Protein AF-A0A015NE79-F1 (afdb_monomer_lite)

Structure (mmCIF, N/CA/C/O backbone):
data_AF-A0A015NE79-F1
#
_entry.id   AF-A0A015NE79-F1
#
loop_
_atom_site.group_PDB
_atom_site.id
_atom_site.type_symbol
_atom_site.label_atom_id
_atom_site.label_alt_id
_atom_site.label_comp_id
_atom_site.label_asym_id
_atom_site.label_entity_id
_atom_site.label_seq_id
_atom_site.pdbx_PDB_ins_code
_atom_site.Cartn_x
_atom_site.Cartn_y
_atom_site.Cartn_z
_atom_site.occupancy
_atom_site.B_iso_or_equiv
_atom_site.auth_seq_id
_atom_site.auth_comp_id
_atom_site.auth_asym_id
_atom_site.auth_atom_id
_atom_site.pdbx_PDB_model_num
ATOM 1 N N . MET A 1 1 ? -14.265 3.232 -9.835 1.00 89.44 1 MET A N 1
ATOM 2 C CA . MET A 1 1 ? -12.846 3.650 -9.781 1.00 89.44 1 MET A CA 1
ATOM 3 C C . MET A 1 1 ? -12.788 4.994 -9.067 1.00 89.44 1 MET A C 1
ATOM 5 O O . MET A 1 1 ? -13.602 5.842 -9.398 1.00 89.44 1 MET A O 1
ATOM 9 N N . LEU A 1 2 ? -11.927 5.153 -8.059 1.00 94.94 2 LEU A N 1
ATOM 10 C CA . LEU A 1 2 ? -11.783 6.391 -7.272 1.00 94.94 2 LEU A CA 1
ATOM 11 C C . LEU A 1 2 ? -10.673 7.304 -7.806 1.00 94.94 2 LEU A C 1
ATOM 13 O O . LEU A 1 2 ? -10.733 8.512 -7.623 1.00 94.94 2 LEU A O 1
ATOM 17 N N . GLY A 1 3 ? -9.669 6.736 -8.473 1.00 95.19 3 GLY A N 1
ATOM 18 C CA . GLY A 1 3 ? -8.586 7.500 -9.082 1.00 95.19 3 GLY A CA 1
ATOM 19 C C . GLY A 1 3 ? -7.569 6.594 -9.759 1.00 95.19 3 GLY A C 1
ATOM 20 O O . GLY A 1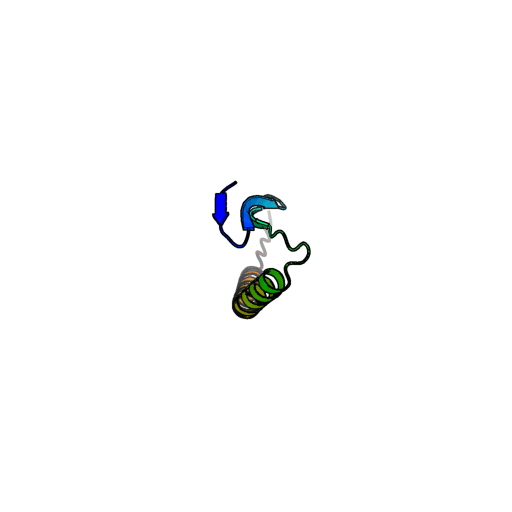 3 ? -7.560 5.383 -9.539 1.00 95.19 3 GLY A O 1
ATOM 21 N N . SER A 1 4 ? -6.711 7.176 -10.588 1.00 94.00 4 SER A N 1
ATOM 22 C CA . SER A 1 4 ? -5.601 6.476 -11.230 1.00 94.00 4 SER A CA 1
ATOM 23 C C . SER A 1 4 ? -4.368 7.367 -11.244 1.00 94.00 4 SER A C 1
ATOM 25 O O . SER A 1 4 ? -4.479 8.586 -11.363 1.00 94.00 4 SER A O 1
ATOM 27 N N . GLY A 1 5 ? -3.195 6.763 -11.103 1.00 89.44 5 GLY A N 1
ATOM 28 C CA . GLY A 1 5 ? -1.913 7.451 -11.116 1.00 89.44 5 GLY A CA 1
ATOM 29 C C . GLY A 1 5 ? -0.817 6.579 -11.712 1.00 89.44 5 GLY A C 1
ATOM 30 O O . GLY A 1 5 ? -1.045 5.448 -12.132 1.00 89.44 5 GLY A O 1
ATOM 31 N N . ARG A 1 6 ? 0.412 7.103 -11.713 1.00 86.50 6 ARG A N 1
ATOM 32 C CA . ARG A 1 6 ? 1.580 6.447 -12.335 1.00 86.50 6 ARG A CA 1
ATOM 33 C C . ARG A 1 6 ? 1.851 5.030 -11.814 1.00 86.50 6 ARG A C 1
ATOM 35 O O . ARG A 1 6 ? 2.327 4.184 -12.563 1.00 86.50 6 ARG A O 1
ATOM 42 N N . ILE A 1 7 ? 1.563 4.792 -10.536 1.00 86.44 7 ILE A N 1
ATOM 43 C CA . ILE A 1 7 ? 1.829 3.516 -9.862 1.00 86.44 7 ILE A CA 1
ATOM 44 C C . ILE A 1 7 ? 0.652 2.548 -9.997 1.00 86.44 7 ILE A C 1
ATOM 46 O O . ILE A 1 7 ? 0.851 1.342 -9.959 1.00 86.44 7 ILE A O 1
ATOM 50 N N . GLY A 1 8 ? -0.573 3.030 -10.188 1.00 90.75 8 GLY A N 1
ATOM 51 C CA . GLY A 1 8 ? -1.732 2.150 -10.247 1.00 90.75 8 GLY A CA 1
ATOM 52 C C . GLY A 1 8 ? -3.051 2.877 -10.068 1.00 90.75 8 GLY A C 1
ATOM 53 O O . GLY A 1 8 ? -3.113 4.109 -10.072 1.00 90.75 8 GLY A O 1
ATOM 54 N N . SER A 1 9 ? -4.107 2.096 -9.887 1.00 95.25 9 SER A N 1
ATOM 55 C CA . SER A 1 9 ? -5.476 2.592 -9.783 1.00 95.25 9 SER A CA 1
ATOM 56 C C . SER A 1 9 ? -6.080 2.272 -8.424 1.00 95.25 9 SER A C 1
ATOM 58 O O . SER A 1 9 ? -5.779 1.253 -7.803 1.00 95.25 9 SER A O 1
ATOM 60 N N . ILE A 1 10 ? -6.937 3.172 -7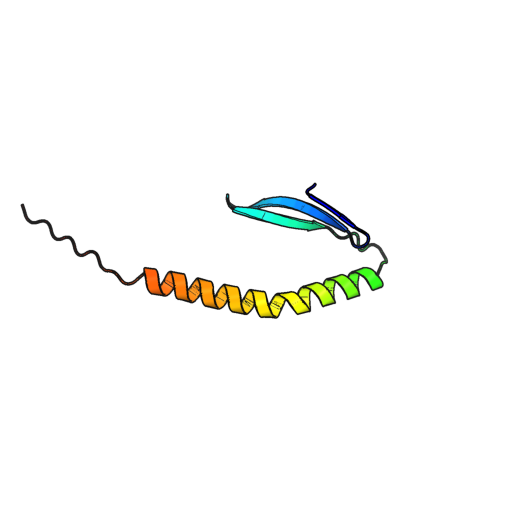.961 1.00 96.19 10 ILE A N 1
ATOM 61 C CA . ILE A 1 10 ? -7.621 3.103 -6.680 1.00 96.19 10 ILE A CA 1
ATOM 62 C C . ILE A 1 10 ? -9.097 2.811 -6.923 1.00 96.19 10 ILE A C 1
ATOM 64 O O . ILE A 1 10 ? -9.762 3.457 -7.738 1.00 96.19 10 ILE A O 1
ATOM 68 N N . PHE A 1 11 ? -9.631 1.858 -6.176 1.00 96.38 11 PHE A N 1
ATOM 69 C CA . PHE A 1 11 ? -11.007 1.401 -6.259 1.00 96.38 11 PHE A CA 1
ATOM 70 C C . PHE A 1 11 ? -11.673 1.519 -4.897 1.00 96.38 11 PHE A C 1
ATOM 72 O O . PHE A 1 11 ? -11.060 1.261 -3.868 1.00 96.38 11 PHE A O 1
ATOM 79 N N . LYS A 1 12 ? -12.951 1.889 -4.897 1.00 96.62 12 LYS A N 1
ATOM 80 C CA . LYS A 1 12 ? -13.808 1.707 -3.730 1.00 96.62 12 LYS A CA 1
ATOM 81 C C . LYS A 1 12 ? -14.193 0.236 -3.695 1.00 96.62 12 LYS A C 1
ATOM 83 O O . LYS A 1 12 ? -14.628 -0.281 -4.724 1.00 96.62 12 LYS A O 1
ATOM 88 N N . ILE A 1 13 ? -14.047 -0.408 -2.548 1.00 96.62 13 ILE A N 1
ATOM 89 C CA . ILE A 1 13 ? -14.473 -1.793 -2.345 1.00 96.62 13 ILE A CA 1
ATOM 90 C C . ILE A 1 13 ? -15.345 -1.893 -1.099 1.00 96.62 13 ILE A C 1
ATOM 92 O O . ILE A 1 13 ? -15.276 -1.045 -0.210 1.00 96.62 13 ILE A O 1
ATOM 96 N N . ILE A 1 14 ? -16.170 -2.931 -1.044 1.00 95.31 14 ILE A N 1
ATOM 97 C CA . ILE A 1 14 ? -16.918 -3.303 0.153 1.00 95.31 14 ILE A CA 1
ATOM 98 C C . ILE A 1 14 ? -16.440 -4.699 0.536 1.00 95.31 14 ILE A C 1
ATOM 100 O O . ILE A 1 14 ? -16.532 -5.617 -0.278 1.00 95.31 14 ILE A O 1
ATOM 104 N N . LEU A 1 15 ? -15.916 -4.844 1.749 1.00 90.75 15 LEU A N 1
ATOM 105 C CA . LEU A 1 15 ? -15.500 -6.121 2.320 1.00 90.75 15 LEU A CA 1
ATOM 106 C C . LEU A 1 15 ? -16.213 -6.287 3.659 1.00 90.75 15 LEU A C 1
ATOM 108 O O . LEU A 1 15 ? -16.111 -5.411 4.511 1.00 90.75 15 LEU A O 1
ATOM 112 N N . ASP A 1 16 ? -16.967 -7.373 3.812 1.00 90.06 16 ASP A N 1
ATOM 113 C CA . ASP A 1 16 ? -17.757 -7.665 5.016 1.00 90.06 16 ASP A CA 1
ATOM 114 C C . ASP A 1 16 ? -18.558 -6.452 5.538 1.00 90.06 16 ASP A C 1
ATOM 116 O O . ASP A 1 16 ? -18.407 -5.988 6.665 1.00 90.06 16 ASP A O 1
ATOM 120 N N . ARG A 1 17 ? -19.366 -5.854 4.649 1.00 91.00 17 ARG A N 1
ATOM 121 C CA . ARG A 1 17 ? -20.194 -4.653 4.908 1.00 91.00 17 ARG A CA 1
ATOM 122 C C . ARG A 1 17 ? -19.415 -3.381 5.274 1.00 91.00 17 ARG A C 1
ATOM 124 O O . ARG A 1 17 ? -20.026 -2.321 5.405 1.00 91.00 17 ARG A O 1
ATOM 131 N N . LYS A 1 18 ? -18.086 -3.432 5.366 1.00 92.06 18 LYS A N 1
ATOM 132 C CA . LYS A 1 18 ? -17.225 -2.265 5.568 1.00 92.06 18 LYS A CA 1
ATOM 133 C C . LYS A 1 18 ? -16.784 -1.714 4.218 1.00 92.06 18 LYS A C 1
ATOM 135 O O . LYS A 1 18 ? -16.321 -2.438 3.339 1.00 92.06 18 LYS A O 1
ATOM 140 N N . THR A 1 19 ? -16.947 -0.407 4.045 1.00 94.50 19 THR A N 1
ATOM 141 C CA . THR A 1 19 ? -16.449 0.292 2.859 1.00 94.50 19 THR A CA 1
ATOM 142 C C . THR A 1 19 ? -14.972 0.602 3.049 1.00 94.50 19 THR A C 1
ATOM 144 O O . THR A 1 19 ? -14.584 1.172 4.065 1.00 94.50 19 THR A O 1
ATOM 147 N N . GLY A 1 20 ? -14.165 0.262 2.053 1.00 92.75 20 GLY A N 1
ATOM 148 C CA . GLY A 1 20 ? -12.737 0.530 2.041 1.00 92.75 20 GLY A CA 1
ATOM 149 C C . GLY A 1 20 ? -12.234 0.945 0.667 1.00 92.75 20 GLY A C 1
ATOM 150 O O . GLY A 1 20 ? -12.989 1.103 -0.300 1.00 92.75 20 GLY A O 1
ATOM 151 N N . THR A 1 21 ? -10.920 1.098 0.597 1.00 94.06 21 THR A N 1
ATOM 152 C CA . THR A 1 21 ? -10.204 1.513 -0.603 1.00 94.06 21 THR A CA 1
ATOM 153 C C . THR A 1 21 ? -9.190 0.436 -0.971 1.00 94.06 21 THR A C 1
ATOM 155 O O . THR A 1 21 ? -8.427 -0.013 -0.122 1.00 94.06 21 THR A O 1
ATOM 158 N N . PHE A 1 22 ? -9.173 0.024 -2.236 1.00 93.44 22 PHE A N 1
ATOM 159 C CA . PHE A 1 22 ? -8.273 -0.989 -2.780 1.00 93.44 22 PHE A CA 1
ATOM 160 C C . PHE A 1 22 ? -7.360 -0.375 -3.838 1.00 93.44 22 PHE A C 1
ATOM 162 O O . PHE A 1 22 ? -7.840 0.237 -4.794 1.00 93.44 22 PHE A O 1
ATOM 169 N N . LYS A 1 23 ? -6.047 -0.546 -3.682 1.00 93.00 23 LYS A N 1
ATOM 170 C CA . LYS A 1 23 ? -5.039 -0.098 -4.647 1.00 93.00 23 LYS A CA 1
ATOM 171 C C . LYS A 1 23 ? -4.568 -1.285 -5.480 1.00 93.00 23 LYS A C 1
ATOM 173 O O . LYS A 1 23 ? -4.047 -2.250 -4.932 1.00 93.00 23 LYS A O 1
ATOM 178 N N . MET A 1 24 ? -4.711 -1.188 -6.798 1.00 93.25 24 MET A N 1
ATOM 179 C CA . MET A 1 24 ? -4.228 -2.183 -7.754 1.00 93.25 24 MET A CA 1
ATOM 180 C C . MET A 1 24 ? -3.017 -1.632 -8.509 1.00 93.25 24 MET A C 1
ATOM 182 O O . MET A 1 24 ? -3.079 -0.536 -9.067 1.00 93.25 24 MET A O 1
ATOM 186 N N . VAL A 1 25 ? -1.925 -2.396 -8.537 1.00 92.31 25 VAL A N 1
ATOM 187 C CA . VAL A 1 25 ? -0.647 -2.016 -9.158 1.00 92.31 25 VAL A CA 1
ATOM 188 C C . VAL A 1 25 ? -0.246 -3.090 -10.166 1.00 92.31 25 VAL A C 1
ATOM 190 O O . VAL A 1 25 ? -0.197 -4.270 -9.82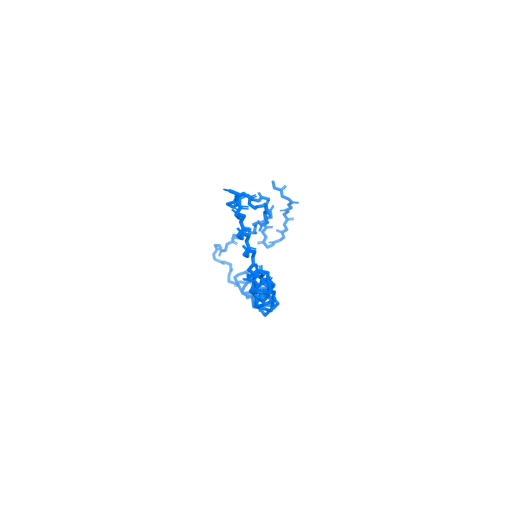8 1.00 92.31 25 VAL A O 1
ATOM 193 N N . ALA A 1 26 ? 0.051 -2.689 -11.403 1.00 91.44 26 ALA A N 1
ATOM 194 C CA . ALA A 1 26 ? 0.565 -3.592 -12.430 1.00 91.44 26 ALA A CA 1
ATOM 195 C C . ALA A 1 26 ? 2.093 -3.704 -12.311 1.00 91.44 26 ALA A C 1
ATOM 197 O O . ALA A 1 26 ? 2.806 -2.721 -12.518 1.00 91.44 26 ALA A O 1
ATOM 198 N N . LEU A 1 27 ? 2.580 -4.902 -11.977 1.00 91.81 27 LEU A N 1
ATOM 199 C CA . LEU A 1 27 ? 3.988 -5.160 -11.637 1.00 91.81 27 LEU A CA 1
ATOM 200 C C . LEU A 1 27 ? 4.774 -5.927 -12.714 1.00 91.81 27 LEU A C 1
ATOM 202 O O . LEU A 1 27 ? 5.925 -6.290 -12.485 1.00 91.81 27 LEU A O 1
ATOM 206 N N . TYR A 1 28 ? 4.177 -6.221 -13.873 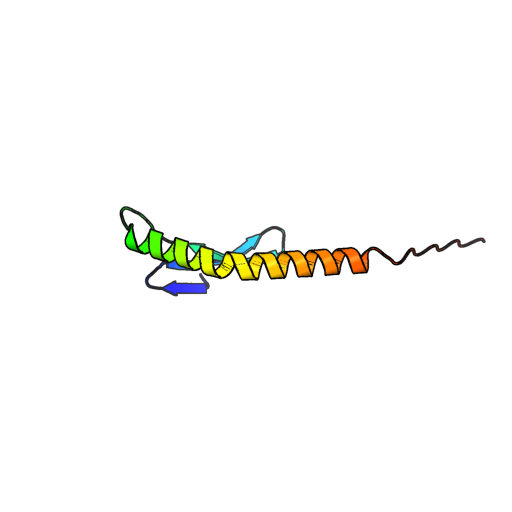1.00 89.44 28 TYR A N 1
ATOM 207 C CA . TYR A 1 28 ? 4.814 -7.072 -14.883 1.00 89.44 28 TYR A CA 1
ATOM 208 C C . TYR A 1 28 ? 6.167 -6.503 -15.335 1.00 89.44 28 TYR A C 1
ATOM 210 O O . TYR A 1 28 ? 6.217 -5.452 -15.970 1.00 89.44 28 TYR A O 1
ATOM 218 N N . LYS A 1 29 ? 7.250 -7.225 -15.004 1.00 86.88 29 LYS A N 1
ATOM 219 C CA . LYS A 1 29 ? 8.650 -6.865 -15.295 1.00 86.88 29 LYS A CA 1
ATOM 220 C C . LYS A 1 29 ? 9.058 -5.454 -14.828 1.00 86.88 29 LYS A C 1
ATOM 222 O O . LYS A 1 29 ? 9.987 -4.876 -15.382 1.00 86.88 29 LYS A O 1
ATOM 227 N N . ASP A 1 30 ? 8.391 -4.902 -13.812 1.00 89.88 30 ASP A N 1
ATOM 228 C CA . ASP A 1 30 ? 8.646 -3.546 -13.309 1.00 89.88 30 ASP A CA 1
ATOM 229 C C . ASP A 1 30 ? 9.124 -3.586 -11.848 1.00 89.88 30 ASP A C 1
ATOM 231 O O . ASP A 1 30 ? 8.375 -3.349 -10.895 1.00 89.88 30 ASP A O 1
ATOM 235 N N . GLU A 1 31 ? 10.405 -3.922 -11.669 1.00 91.25 31 GLU A N 1
ATOM 236 C CA . GLU A 1 31 ? 11.051 -4.013 -10.350 1.00 91.25 31 GLU A CA 1
ATOM 237 C C . GLU A 1 31 ? 11.071 -2.673 -9.609 1.00 91.25 31 GLU A C 1
ATOM 239 O O . GLU A 1 31 ? 11.011 -2.634 -8.377 1.00 91.25 31 GLU A O 1
ATOM 244 N N . LYS A 1 32 ? 11.111 -1.558 -10.350 1.00 90.88 32 LYS A N 1
ATOM 245 C CA . LYS A 1 32 ? 11.063 -0.216 -9.771 1.00 90.88 32 LYS A CA 1
ATOM 246 C C . LYS A 1 32 ? 9.726 0.009 -9.069 1.00 90.88 32 LYS A C 1
ATOM 248 O O . LYS A 1 32 ? 9.725 0.385 -7.896 1.00 90.88 32 LYS A O 1
ATOM 253 N N . LYS A 1 33 ? 8.605 -0.286 -9.739 1.00 90.12 33 LYS A N 1
ATOM 254 C CA . LYS A 1 33 ? 7.273 -0.196 -9.119 1.00 90.12 33 LYS A CA 1
ATOM 255 C C . LYS A 1 33 ? 7.107 -1.158 -7.952 1.00 90.12 33 LYS A C 1
ATOM 257 O O . LYS A 1 33 ? 6.492 -0.785 -6.955 1.00 90.12 33 LYS A O 1
ATOM 262 N N . LEU A 1 34 ? 7.668 -2.366 -8.038 1.00 91.38 34 LEU A N 1
ATOM 263 C CA . LEU A 1 34 ? 7.650 -3.307 -6.916 1.00 91.38 34 LEU A CA 1
ATOM 264 C C . LEU A 1 34 ? 8.375 -2.723 -5.696 1.00 91.38 34 LEU A C 1
ATOM 266 O O . LEU A 1 34 ? 7.840 -2.754 -4.588 1.00 91.38 34 LEU A O 1
ATOM 270 N N . LYS A 1 35 ? 9.562 -2.141 -5.890 1.00 93.00 35 LYS A N 1
ATOM 271 C CA . LYS A 1 35 ? 10.330 -1.513 -4.808 1.00 93.00 35 LYS A CA 1
ATOM 272 C C . LYS A 1 35 ? 9.595 -0.317 -4.199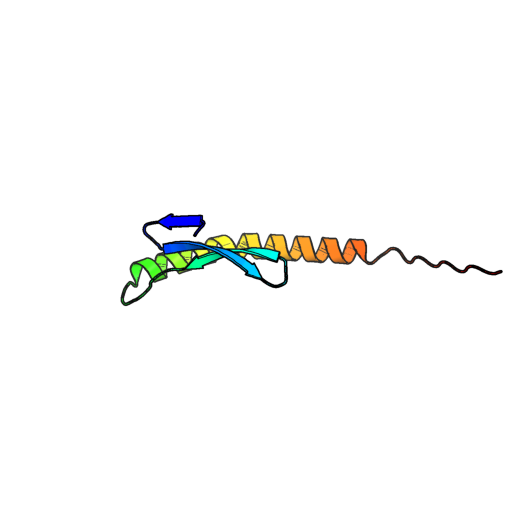 1.00 93.00 35 LYS A C 1
ATOM 274 O O . LYS A 1 35 ? 9.566 -0.190 -2.977 1.00 93.00 35 LYS A O 1
ATOM 279 N N . GLU A 1 36 ? 8.990 0.529 -5.028 1.00 91.06 36 GLU A N 1
ATOM 280 C CA . GLU A 1 36 ? 8.183 1.670 -4.576 1.00 91.06 36 GLU A CA 1
ATOM 281 C C . GLU A 1 36 ? 6.962 1.207 -3.762 1.00 91.06 36 GLU A C 1
ATOM 283 O O . GLU A 1 36 ? 6.743 1.715 -2.662 1.00 91.06 36 GLU A O 1
ATOM 288 N N . LEU A 1 37 ? 6.236 0.185 -4.233 1.00 90.56 37 LEU A N 1
ATOM 289 C CA . LEU A 1 37 ? 5.093 -0.399 -3.522 1.00 90.56 37 LEU A CA 1
ATOM 290 C C . LEU A 1 37 ? 5.501 -1.007 -2.171 1.00 90.56 37 LEU A C 1
ATOM 292 O O . LEU A 1 37 ? 4.835 -0.784 -1.162 1.00 90.56 37 LEU A O 1
ATOM 296 N N . LEU A 1 38 ? 6.607 -1.753 -2.125 1.00 91.25 38 LEU A N 1
ATOM 297 C CA . LEU A 1 38 ? 7.108 -2.333 -0.876 1.00 91.25 38 LEU A CA 1
ATOM 298 C C . LEU A 1 38 ? 7.546 -1.255 0.119 1.00 91.25 38 LEU A C 1
ATOM 300 O O . LEU A 1 38 ? 7.346 -1.415 1.323 1.00 91.25 38 LEU A O 1
ATOM 304 N N . ASN A 1 39 ? 8.134 -0.159 -0.362 1.00 92.44 39 ASN A N 1
ATOM 305 C CA . ASN A 1 39 ? 8.518 0.959 0.493 1.00 92.44 39 ASN A CA 1
ATOM 306 C C . ASN A 1 39 ? 7.290 1.669 1.080 1.00 92.44 39 ASN A C 1
ATOM 308 O O . ASN A 1 39 ? 7.264 1.973 2.269 1.00 92.44 39 ASN A O 1
ATOM 312 N N . GLU A 1 40 ? 6.253 1.868 0.267 1.00 90.38 40 GLU A N 1
ATOM 313 C CA . GLU A 1 40 ? 4.969 2.411 0.711 1.00 90.38 40 GLU A CA 1
ATOM 314 C C . GLU A 1 40 ? 4.326 1.524 1.792 1.00 90.38 40 GLU A C 1
ATOM 316 O O . GLU A 1 40 ? 3.959 2.018 2.857 1.00 90.38 40 GLU A O 1
ATOM 321 N N . ILE A 1 41 ? 4.278 0.203 1.583 1.00 89.50 41 ILE A N 1
ATOM 322 C CA . ILE A 1 41 ? 3.761 -0.748 2.582 1.00 89.50 41 ILE A CA 1
ATOM 323 C C . ILE A 1 41 ? 4.562 -0.670 3.888 1.00 89.50 41 ILE A C 1
ATOM 325 O O . ILE A 1 41 ? 3.970 -0.628 4.966 1.00 89.50 41 ILE A O 1
ATOM 329 N N . LYS A 1 42 ? 5.898 -0.610 3.817 1.00 91.56 42 LYS A N 1
ATOM 330 C CA . LYS A 1 42 ? 6.757 -0.488 5.008 1.00 91.56 42 LYS A CA 1
ATOM 331 C C . LYS A 1 42 ? 6.440 0.757 5.834 1.00 91.56 42 LYS A C 1
ATOM 333 O O . LYS A 1 42 ? 6.408 0.659 7.057 1.00 91.56 42 LYS A O 1
ATOM 338 N N . ILE A 1 43 ? 6.185 1.891 5.179 1.00 92.31 43 ILE A N 1
ATOM 339 C CA . ILE A 1 43 ? 5.810 3.140 5.856 1.00 92.31 43 ILE A CA 1
ATOM 340 C C . ILE A 1 43 ? 4.479 2.974 6.597 1.00 92.31 43 ILE A C 1
ATOM 342 O O . ILE A 1 43 ? 4.358 3.426 7.731 1.00 92.31 43 ILE A O 1
ATOM 346 N N . TYR A 1 44 ? 3.497 2.298 5.993 1.00 86.25 44 TYR A N 1
ATOM 347 C CA . TYR A 1 44 ? 2.174 2.133 6.601 1.00 86.25 44 TYR A CA 1
ATOM 348 C C . TYR A 1 44 ? 2.101 1.046 7.678 1.00 86.25 44 TYR A C 1
ATOM 350 O O . TYR A 1 44 ? 1.261 1.154 8.567 1.00 86.25 44 TYR A O 1
ATOM 358 N N . ILE A 1 45 ? 2.965 0.025 7.650 1.00 86.62 45 ILE A N 1
ATOM 359 C CA . ILE A 1 45 ? 2.925 -1.078 8.627 1.00 86.62 45 ILE A CA 1
ATOM 360 C C . ILE A 1 45 ? 3.033 -0.579 10.075 1.00 86.62 45 ILE A C 1
ATOM 362 O O . ILE A 1 45 ? 2.317 -1.090 10.930 1.00 86.62 45 ILE A O 1
ATOM 366 N N . GLY A 1 46 ? 3.900 0.397 10.357 1.00 86.00 46 GLY A N 1
ATOM 367 C CA . GLY A 1 46 ? 4.053 0.955 11.708 1.00 86.00 46 GLY A CA 1
ATOM 368 C C . GLY A 1 46 ? 2.752 1.586 12.224 1.00 86.00 46 GLY A C 1
ATOM 369 O O . GLY A 1 46 ? 2.161 1.057 13.164 1.00 86.00 46 GLY A O 1
ATOM 370 N N . PRO A 1 47 ? 2.239 2.638 11.558 1.00 84.50 47 PRO A N 1
ATOM 371 C CA . PRO A 1 47 ? 0.971 3.268 11.920 1.00 84.50 47 PRO A CA 1
ATOM 372 C C . PRO A 1 47 ? -0.216 2.298 11.962 1.00 84.50 47 PRO A C 1
ATOM 374 O O . PRO A 1 47 ? -1.081 2.421 12.824 1.00 84.50 47 PRO A O 1
ATOM 377 N N . LEU A 1 48 ? -0.271 1.315 11.055 1.00 81.56 48 LEU A N 1
ATOM 378 C CA . LEU A 1 48 ? -1.341 0.315 11.051 1.00 81.56 48 LEU A CA 1
ATOM 379 C C . LEU A 1 48 ? -1.309 -0.572 12.300 1.00 81.56 48 LEU A C 1
ATOM 381 O O . LEU A 1 48 ? -2.371 -0.853 12.852 1.00 81.56 48 LEU A O 1
ATOM 385 N N . LYS A 1 49 ? -0.119 -0.970 12.771 1.00 81.56 49 LYS A N 1
ATOM 386 C CA . LYS A 1 49 ? 0.028 -1.711 14.032 1.00 81.56 49 LYS A CA 1
ATOM 387 C C . LYS A 1 49 ? -0.427 -0.879 15.226 1.00 81.56 49 LYS A C 1
ATOM 389 O O . LYS A 1 49 ? -1.224 -1.363 16.020 1.00 81.56 49 LYS A O 1
ATOM 394 N N . GLU A 1 50 ? -0.017 0.386 15.298 1.00 83.12 50 GLU A N 1
ATOM 395 C CA . GLU A 1 50 ? -0.445 1.286 16.377 1.00 83.12 50 GLU A CA 1
ATOM 396 C C . GLU A 1 50 ? -1.968 1.484 16.402 1.00 83.12 50 GLU A C 1
ATOM 398 O O . GLU A 1 50 ? -2.586 1.495 17.465 1.00 83.12 50 GLU A O 1
ATOM 403 N N . ILE A 1 51 ? -2.597 1.634 15.232 1.00 79.94 51 ILE A N 1
ATOM 404 C CA . ILE A 1 51 ? -4.056 1.753 15.121 1.00 79.94 51 ILE A CA 1
ATOM 405 C C . ILE A 1 51 ? -4.736 0.447 15.539 1.00 79.94 51 ILE A C 1
ATOM 407 O O . ILE A 1 51 ? -5.761 0.485 16.218 1.00 79.94 51 ILE A O 1
ATOM 411 N N . GLN A 1 52 ? -4.190 -0.706 15.149 1.00 75.25 52 GLN A N 1
ATOM 412 C CA . GLN A 1 52 ? -4.736 -2.004 15.533 1.00 75.25 52 GLN A CA 1
ATOM 413 C C . GLN A 1 52 ? -4.681 -2.202 17.053 1.00 75.25 52 GLN A C 1
ATOM 415 O O . GLN A 1 52 ? -5.701 -2.537 17.645 1.00 75.25 52 GLN A O 1
ATOM 420 N N . GLU A 1 53 ? -3.549 -1.918 17.694 1.00 74.69 53 GLU A N 1
ATOM 421 C CA . GLU A 1 53 ? -3.389 -2.011 19.154 1.00 74.69 53 GLU A CA 1
ATOM 422 C C . GLU A 1 53 ? -4.319 -1.034 19.903 1.00 74.69 53 GLU A C 1
ATOM 424 O O . GLU A 1 53 ? -4.942 -1.387 20.910 1.00 74.69 53 GLU A O 1
ATOM 429 N N . LYS A 1 54 ? -4.511 0.179 19.370 1.00 68.94 54 LYS A N 1
ATOM 430 C CA . LYS A 1 54 ? -5.488 1.143 19.908 1.00 68.94 54 LYS A CA 1
ATOM 431 C C . LYS A 1 54 ? -6.938 0.680 19.752 1.00 68.94 54 LYS A C 1
ATOM 433 O O . LYS A 1 54 ? -7.738 0.893 20.653 1.00 68.94 54 LYS A O 1
ATOM 438 N N . ASN A 1 55 ? -7.291 0.040 18.641 1.00 59.19 55 ASN A N 1
ATOM 439 C CA . ASN A 1 55 ? -8.643 -0.493 18.455 1.00 59.19 55 ASN A CA 1
ATOM 440 C C . ASN A 1 55 ? -8.907 -1.726 19.335 1.00 59.19 55 ASN A C 1
ATOM 442 O O . ASN A 1 55 ? -10.008 -1.850 19.860 1.00 59.19 55 ASN A O 1
ATOM 446 N N . VAL A 1 56 ? -7.903 -2.586 19.559 1.00 55.84 56 VAL A N 1
ATOM 447 C CA . VAL A 1 56 ? -8.012 -3.739 20.477 1.00 55.84 56 VAL A CA 1
ATOM 448 C C . VAL A 1 56 ? -8.255 -3.268 21.912 1.00 55.84 56 VAL A C 1
ATOM 450 O O . VAL A 1 56 ? -9.185 -3.733 22.564 1.00 55.84 56 VAL A O 1
ATOM 453 N N . SER A 1 57 ? -7.504 -2.267 22.378 1.00 48.12 57 SER A N 1
ATOM 454 C CA . SER A 1 57 ? -7.735 -1.683 23.708 1.00 48.12 57 SER A CA 1
ATOM 455 C C . SER A 1 57 ? -9.086 -0.959 23.832 1.00 48.12 57 SER A C 1
ATOM 457 O O . SER A 1 57 ? -9.654 -0.916 24.921 1.00 48.12 57 SER A O 1
ATOM 459 N N . PHE A 1 58 ? -9.654 -0.418 22.750 1.00 48.69 58 PHE A N 1
ATOM 460 C CA . PHE A 1 58 ? -10.994 0.188 22.771 1.00 48.69 58 PHE A CA 1
ATOM 461 C C . PHE A 1 58 ? -12.125 -0.856 22.838 1.00 48.69 58 PHE A C 1
ATOM 463 O O . PHE A 1 58 ? -13.163 -0.599 23.450 1.00 48.69 58 PHE A O 1
ATOM 470 N N . GLU A 1 59 ? -11.933 -2.038 22.243 1.00 49.94 59 GLU A N 1
ATOM 471 C CA . GLU A 1 59 ? -12.865 -3.168 22.378 1.00 49.94 59 GLU A CA 1
ATOM 472 C C . GLU A 1 59 ? -12.781 -3.813 23.771 1.00 49.94 59 GLU A C 1
ATOM 474 O O . GLU A 1 59 ? -13.822 -4.066 24.379 1.00 49.94 59 GLU A O 1
ATOM 479 N N . GLU A 1 60 ? -11.580 -3.985 24.335 1.00 46.81 60 GLU A N 1
ATOM 480 C CA . GLU A 1 60 ? -11.401 -4.522 25.696 1.00 46.81 60 GLU A CA 1
ATOM 481 C C . GLU A 1 60 ? -11.999 -3.602 26.778 1.00 46.81 60 GLU A C 1
ATOM 483 O O . GLU A 1 60 ? -12.655 -4.082 27.704 1.00 46.81 60 GLU A O 1
ATOM 488 N N . ASN A 1 61 ? -11.873 -2.276 26.635 1.00 45.19 61 ASN A N 1
ATOM 489 C CA . ASN A 1 61 ? -12.470 -1.311 27.571 1.00 45.19 61 ASN A CA 1
ATOM 490 C C . ASN A 1 61 ? -14.004 -1.193 27.461 1.00 45.19 61 ASN A C 1
ATOM 492 O O . ASN A 1 61 ? -14.638 -0.673 28.377 1.00 45.19 61 ASN A O 1
ATOM 496 N N . ASN A 1 62 ? -14.618 -1.689 26.381 1.00 48.97 62 ASN A N 1
ATOM 497 C CA . ASN A 1 62 ? -16.078 -1.760 26.240 1.00 48.97 62 ASN A CA 1
ATOM 498 C C . ASN A 1 62 ? -16.663 -3.125 26.649 1.00 48.97 62 ASN A C 1
ATOM 500 O O . ASN A 1 62 ? -17.886 -3.271 26.679 1.00 48.97 62 ASN A O 1
ATOM 504 N N . LEU A 1 63 ? -15.828 -4.113 26.998 1.00 49.69 63 LEU A N 1
ATOM 505 C CA . LEU A 1 63 ? -16.273 -5.438 27.454 1.00 49.69 63 LEU A CA 1
ATOM 506 C C . LEU A 1 63 ? -16.418 -5.553 28.987 1.00 49.69 63 LEU A C 1
ATOM 508 O O . LEU A 1 63 ? -16.730 -6.626 29.498 1.00 49.69 63 LEU A O 1
ATOM 512 N N . LEU A 1 64 ? -16.230 -4.457 29.731 1.00 48.56 64 LEU A N 1
ATOM 513 C CA . LEU A 1 64 ? -16.345 -4.395 31.194 1.00 48.56 64 LEU A CA 1
ATOM 514 C C . LEU A 1 64 ? -17.445 -3.419 31.642 1.00 48.56 64 LEU A C 1
ATOM 516 O O . LEU A 1 64 ? -17.194 -2.435 32.328 1.00 48.56 64 LEU A O 1
ATOM 520 N N . ILE A 1 65 ? -18.701 -3.727 31.311 1.00 40.84 65 ILE A N 1
ATOM 521 C CA . ILE A 1 65 ? -19.822 -3.424 32.214 1.00 40.84 65 ILE A CA 1
ATOM 522 C C . ILE A 1 65 ? -20.683 -4.689 32.311 1.00 40.84 65 ILE A C 1
ATOM 524 O O . ILE A 1 65 ? -21.404 -5.000 31.360 1.00 40.84 65 ILE A O 1
ATOM 528 N N . PRO A 1 66 ? -20.658 -5.432 33.433 1.00 39.78 66 PRO A N 1
ATOM 529 C CA . PRO A 1 66 ? -21.652 -6.462 33.666 1.00 39.78 66 PRO A CA 1
ATOM 530 C C . PRO A 1 66 ? -22.984 -5.756 33.924 1.00 39.78 66 PRO A C 1
ATOM 532 O O . PRO A 1 66 ? -23.173 -5.124 34.961 1.00 39.78 66 PRO A O 1
ATOM 535 N N . LYS A 1 67 ? -23.938 -5.856 32.996 1.00 43.00 67 LYS A N 1
ATOM 536 C CA . LYS A 1 67 ? -25.342 -5.672 33.369 1.00 43.00 67 LYS A CA 1
ATOM 537 C C . LYS A 1 67 ? -25.840 -6.977 33.972 1.00 43.00 67 LYS A C 1
ATOM 539 O O . LYS A 1 67 ? -26.453 -7.796 33.298 1.00 43.00 67 LYS A O 1
ATOM 544 N N . SER A 1 68 ? -25.562 -7.157 35.260 1.00 49.91 68 SER A N 1
ATOM 545 C CA . SER A 1 68 ? -26.482 -7.886 36.123 1.00 49.91 68 SER A CA 1
ATOM 546 C C . SER A 1 68 ? -27.797 -7.106 36.132 1.00 49.91 68 SER A C 1
ATOM 548 O O . SER A 1 68 ? -27.898 -6.047 36.750 1.00 49.91 68 SER A O 1
ATOM 550 N N . CYS A 1 69 ? -28.791 -7.602 35.408 1.00 41.31 69 CYS A N 1
ATOM 551 C CA . CYS A 1 69 ? -30.180 -7.272 35.680 1.00 41.31 69 CYS A CA 1
ATOM 552 C C . CYS A 1 69 ? -30.834 -8.558 36.175 1.00 41.31 69 CYS A C 1
ATOM 554 O O . CYS A 1 69 ? -31.389 -9.326 35.396 1.00 41.31 69 CYS A O 1
ATOM 556 N N . GLU A 1 70 ? -30.704 -8.808 37.476 1.00 49.03 70 GLU A N 1
ATOM 557 C CA . GLU A 1 70 ? -31.734 -9.540 38.202 1.00 49.03 70 GLU A CA 1
ATOM 558 C C . GLU A 1 70 ? -33.000 -8.678 38.149 1.00 49.03 70 GLU A C 1
ATOM 560 O O . GLU A 1 70 ? -32.999 -7.535 38.604 1.00 49.03 70 GLU A O 1
ATOM 565 N N . SER A 1 71 ? -34.067 -9.204 37.556 1.00 50.25 71 SER A N 1
ATOM 566 C CA . SER A 1 71 ? -35.424 -8.735 37.814 1.00 50.25 71 SER A CA 1
ATOM 567 C C . SER A 1 71 ? -36.168 -9.896 38.454 1.00 50.25 71 SER A C 1
ATOM 569 O O . SER A 1 71 ? -36.584 -10.832 37.772 1.00 50.25 71 SER A O 1
ATOM 571 N N . THR A 1 72 ? -36.251 -9.857 39.779 1.00 45.47 72 THR A N 1
ATOM 572 C CA . THR A 1 72 ? -37.309 -10.518 40.536 1.00 45.47 72 THR A CA 1
ATOM 573 C C . THR A 1 72 ? -38.624 -9.813 40.233 1.00 45.47 72 THR A C 1
ATOM 575 O O . THR A 1 72 ? -38.718 -8.619 40.506 1.00 45.47 72 THR A O 1
ATOM 578 N N . ASP A 1 73 ? -39.591 -10.557 39.711 1.00 44.19 73 ASP A N 1
ATOM 579 C CA . ASP A 1 73 ? -41.024 -10.408 39.983 1.00 44.19 73 ASP A CA 1
ATOM 580 C C . ASP A 1 73 ? -41.640 -11.816 40.019 1.00 44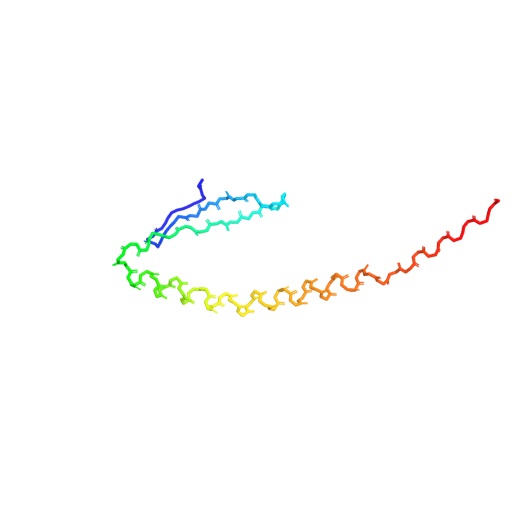.19 73 ASP A C 1
ATOM 582 O O . ASP A 1 73 ? -41.299 -12.630 39.125 1.00 44.19 73 ASP A O 1
#

Organism: Rhizophagus irregularis (strain DAOM 197198w) (NCBI:txid1432141)

Radius of gyration: 20.78 Å; chains: 1; bounding box: 52×18×56 Å

Foldseek 3Di:
DCDADPFFDKDWDADPNDIDIDTDGDCVVPVVSVVVVVVVVVVVVVVVVVVVVVVVVVVVVVVPDDPPDDDDD

pLDDT: mean 78.75, std 19.24, range [39.78, 96.62]

Secondary structure (DSSP, 8-state):
--EE-SS-EEEEEEETTEEEEEEE---TT-HHHHHHHHHHHHHHHHHHHHHHHHHHHHHHTTS----------

Sequence (73 aa):
MLGSGRIGSIFKIILDRKTGTFKMVALYKDEKKLKELLNEIKIYIGPLKEIQEKNVSFEENNLLIPKSCESTD